Protein AF-A0A523IUF6-F1 (afdb_monomer)

pLDDT: mean 75.9, std 15.18, range [35.75, 96.19]

Structure (mmCIF, N/CA/C/O backbone):
data_AF-A0A523IUF6-F1
#
_entry.id   AF-A0A523IUF6-F1
#
loop_
_atom_site.group_PDB
_atom_site.id
_atom_site.type_symbol
_atom_site.label_atom_id
_atom_site.label_alt_id
_atom_site.label_comp_id
_atom_site.label_asym_id
_atom_site.label_entity_id
_atom_site.label_seq_id
_atom_site.pdbx_PDB_ins_code
_atom_site.Cartn_x
_atom_site.Cartn_y
_atom_site.Cartn_z
_atom_site.occupancy
_atom_site.B_iso_or_equiv
_atom_site.auth_seq_id
_atom_site.auth_comp_id
_atom_site.auth_asym_id
_atom_site.auth_atom_id
_atom_site.pdbx_PDB_model_num
ATOM 1 N N . MET A 1 1 ? -34.796 -17.213 -4.568 1.00 35.75 1 MET A N 1
ATOM 2 C CA . MET A 1 1 ? -34.343 -15.889 -4.084 1.00 35.75 1 MET A CA 1
ATOM 3 C C . MET A 1 1 ? -33.057 -16.083 -3.294 1.00 35.75 1 MET A C 1
ATOM 5 O O . MET A 1 1 ? -33.106 -16.339 -2.100 1.00 35.75 1 MET A O 1
ATOM 9 N N . THR A 1 2 ? -31.910 -16.056 -3.975 1.00 39.66 2 THR A N 1
ATOM 10 C CA . THR A 1 2 ? -30.593 -16.238 -3.347 1.00 39.66 2 THR A CA 1
ATOM 11 C C . THR A 1 2 ? -30.077 -14.874 -2.919 1.00 39.66 2 THR A C 1
ATOM 13 O O . THR A 1 2 ? -29.782 -14.022 -3.753 1.00 39.66 2 THR A O 1
ATOM 16 N N . GLN A 1 3 ? -30.032 -14.657 -1.610 1.00 41.44 3 GLN A N 1
ATOM 17 C CA . GLN A 1 3 ? -29.553 -13.434 -0.982 1.00 41.44 3 GLN A CA 1
ATOM 18 C C . GLN A 1 3 ? -28.064 -13.241 -1.329 1.00 41.44 3 GLN A C 1
ATOM 20 O O . GLN A 1 3 ? -27.200 -13.980 -0.854 1.00 41.44 3 GLN A O 1
ATOM 25 N N . LEU A 1 4 ? -27.768 -12.275 -2.202 1.00 42.66 4 LEU A N 1
ATOM 26 C CA . LEU A 1 4 ? -26.407 -11.849 -2.526 1.00 42.66 4 LEU A CA 1
ATOM 27 C C . LEU A 1 4 ? -25.763 -11.283 -1.252 1.00 42.66 4 LEU A C 1
ATOM 29 O O . LEU A 1 4 ? -26.093 -10.184 -0.812 1.00 42.66 4 LEU A O 1
ATOM 33 N N . ARG A 1 5 ? -24.870 -12.056 -0.625 1.00 48.12 5 ARG A N 1
ATOM 34 C CA . ARG A 1 5 ? -24.071 -11.586 0.516 1.00 48.12 5 ARG A CA 1
A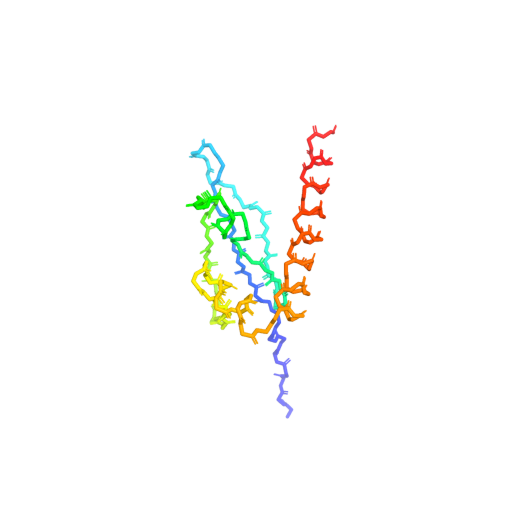TOM 35 C C . ARG A 1 5 ? -23.096 -10.497 0.037 1.00 48.12 5 ARG A C 1
ATOM 37 O O . ARG A 1 5 ? -22.482 -10.676 -1.017 1.00 48.12 5 ARG A O 1
ATOM 44 N N . PRO A 1 6 ? -22.902 -9.394 0.781 1.00 43.78 6 PRO A N 1
ATOM 45 C CA . PRO A 1 6 ? -21.984 -8.333 0.386 1.00 43.78 6 PRO A CA 1
ATOM 46 C C . PRO A 1 6 ? -20.533 -8.793 0.611 1.00 43.78 6 PRO A C 1
ATOM 48 O O . PRO A 1 6 ? -19.960 -8.628 1.683 1.00 43.78 6 PRO A O 1
ATOM 51 N N . PHE A 1 7 ? -19.928 -9.407 -0.405 1.00 46.94 7 PHE A N 1
ATOM 52 C CA . PHE A 1 7 ? -18.525 -9.839 -0.414 1.00 46.94 7 PHE A CA 1
ATOM 53 C C . PHE A 1 7 ? -17.566 -8.674 -0.723 1.00 46.94 7 PHE A C 1
ATOM 55 O O . PHE A 1 7 ? -16.925 -8.690 -1.768 1.00 46.94 7 PHE A O 1
ATOM 62 N N . TRP A 1 8 ? -17.454 -7.647 0.133 1.00 45.06 8 TRP A N 1
ATOM 63 C CA . TRP A 1 8 ? -16.516 -6.530 -0.138 1.00 45.06 8 TRP A CA 1
ATOM 64 C C . TRP A 1 8 ? -15.772 -5.944 1.061 1.00 45.06 8 TRP A C 1
ATOM 66 O O . TRP A 1 8 ? -15.118 -4.912 0.922 1.00 45.06 8 TRP A O 1
ATOM 76 N N . ASN A 1 9 ? -15.766 -6.621 2.207 1.00 44.75 9 ASN A N 1
ATOM 77 C CA . ASN A 1 9 ? -14.988 -6.154 3.350 1.00 44.75 9 ASN A CA 1
ATOM 78 C C . ASN A 1 9 ? -13.738 -7.028 3.489 1.00 44.75 9 ASN A C 1
ATOM 80 O O . ASN A 1 9 ? -13.714 -8.015 4.223 1.00 44.75 9 ASN A O 1
ATOM 84 N N . LEU A 1 10 ? -12.689 -6.671 2.740 1.00 52.53 10 LEU A N 1
ATOM 85 C CA . LEU A 1 10 ? -11.341 -6.895 3.251 1.00 52.53 10 LEU A CA 1
ATOM 86 C C . LEU A 1 10 ? -11.279 -6.065 4.543 1.00 52.53 10 LEU A C 1
ATOM 88 O O . LEU A 1 10 ? -11.732 -4.921 4.580 1.00 52.53 10 LEU A O 1
ATOM 92 N N . VAL A 1 11 ? -10.867 -6.699 5.630 1.00 54.09 11 VAL A N 1
ATOM 93 C CA . VAL A 1 11 ? -10.590 -6.033 6.896 1.00 54.09 11 VAL A CA 1
ATOM 94 C C . VAL A 1 11 ? -9.227 -6.559 7.285 1.00 54.09 11 VAL A C 1
ATOM 96 O O . VAL A 1 11 ? -9.058 -7.722 7.644 1.00 54.09 11 VAL A O 1
ATOM 99 N N . ILE A 1 12 ? -8.227 -5.722 7.074 1.00 58.22 12 ILE A N 1
ATOM 100 C CA . ILE A 1 12 ? -6.891 -5.962 7.588 1.00 58.22 12 ILE A CA 1
ATOM 101 C C . ILE A 1 12 ? -6.746 -5.063 8.793 1.00 58.22 12 ILE A C 1
ATOM 103 O O . ILE A 1 12 ? -6.692 -3.851 8.619 1.00 58.22 12 ILE A O 1
ATOM 107 N N . THR A 1 13 ? -6.695 -5.648 9.985 1.00 54.88 13 THR A N 1
ATOM 108 C CA . THR A 1 13 ? -6.385 -4.884 11.191 1.00 54.88 13 THR A CA 1
ATOM 109 C C . THR A 1 13 ? -4.877 -4.748 11.284 1.00 54.88 13 THR A C 1
ATOM 111 O O . THR A 1 13 ? -4.144 -5.743 11.263 1.00 54.88 13 THR A O 1
ATOM 114 N N . VAL A 1 14 ? -4.430 -3.501 11.350 1.00 62.44 14 VAL A N 1
ATOM 115 C CA . VAL A 1 14 ? -3.020 -3.162 11.488 1.00 62.44 14 VAL A CA 1
ATOM 116 C C . VAL A 1 14 ? -2.692 -3.004 12.972 1.00 62.44 14 VAL A C 1
ATOM 118 O O . VAL A 1 14 ? -3.377 -2.232 13.642 1.00 62.44 14 VAL A O 1
ATOM 121 N N . TRP A 1 15 ? -1.674 -3.709 13.476 1.00 61.09 15 TRP A N 1
ATOM 122 C CA . TRP A 1 15 ? -1.315 -3.721 14.897 1.00 61.09 15 TRP A CA 1
ATOM 123 C C . TRP A 1 15 ? 0.096 -3.180 15.163 1.00 61.09 15 TRP A C 1
ATOM 125 O O . TRP A 1 15 ? 1.043 -3.461 14.436 1.00 61.09 15 TRP A O 1
ATOM 135 N N . GLN A 1 16 ? 0.199 -2.491 16.300 1.00 59.62 16 GLN A N 1
ATOM 136 C CA . GLN A 1 16 ? 1.398 -2.066 17.029 1.00 59.62 16 GLN A CA 1
ATOM 137 C C . GLN A 1 16 ? 2.032 -0.717 16.650 1.00 59.62 16 GLN A C 1
ATOM 139 O O . GLN A 1 16 ? 2.575 -0.521 15.570 1.00 59.62 16 GLN A O 1
ATOM 144 N N . VAL A 1 17 ? 2.083 0.171 17.651 1.00 57.97 17 VAL A N 1
ATOM 145 C CA . VAL A 1 17 ? 2.941 1.364 17.716 1.00 57.97 17 VAL A CA 1
ATOM 146 C C . VAL A 1 17 ? 3.578 1.385 19.118 1.00 57.97 17 VAL A C 1
ATOM 148 O O . VAL A 1 17 ? 2.875 1.246 20.117 1.00 57.97 17 VAL A O 1
ATOM 151 N N . TYR A 1 18 ? 4.912 1.481 19.213 1.00 61.97 18 TYR A N 1
ATOM 152 C CA . TYR A 1 18 ? 5.673 1.552 20.483 1.00 61.97 18 TYR A CA 1
ATOM 153 C C . TYR A 1 18 ? 5.320 0.486 21.548 1.00 61.97 18 TYR A C 1
ATOM 155 O O . TYR A 1 18 ? 5.216 0.785 22.735 1.00 61.97 18 TYR A O 1
ATOM 163 N N . GLY A 1 19 ? 5.112 -0.771 21.139 1.00 64.69 19 GLY A N 1
ATOM 164 C CA . GLY A 1 19 ? 4.847 -1.887 22.062 1.00 64.69 19 GLY A CA 1
ATOM 165 C C . GLY A 1 19 ? 3.409 -1.974 22.591 1.00 64.69 19 GLY A C 1
AT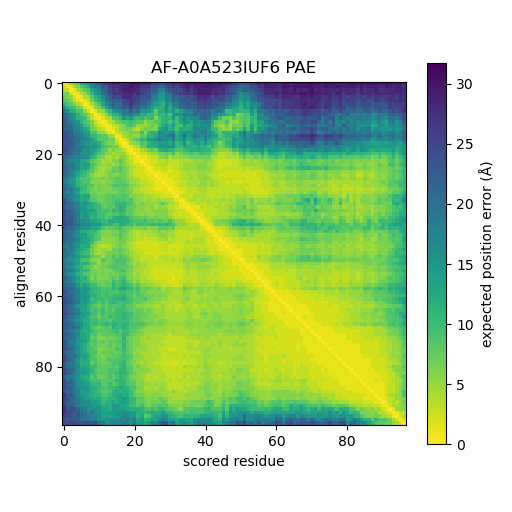OM 166 O O . GLY A 1 19 ? 3.089 -2.916 23.312 1.00 64.69 19 GLY A O 1
ATOM 167 N N . LYS A 1 20 ? 2.513 -1.054 22.204 1.00 63.66 20 LYS A N 1
ATOM 168 C CA . LYS A 1 20 ? 1.067 -1.166 22.452 1.00 63.66 20 LYS A CA 1
ATOM 169 C C . LYS A 1 20 ? 0.331 -1.612 21.195 1.00 63.66 20 LYS A C 1
ATOM 171 O O . LYS A 1 20 ? 0.565 -1.089 20.107 1.00 63.66 20 LYS A O 1
ATOM 176 N N . ARG A 1 21 ? -0.603 -2.552 21.361 1.00 69.06 21 ARG A N 1
ATOM 177 C CA . ARG A 1 21 ? -1.544 -2.968 20.314 1.00 69.06 21 ARG A CA 1
ATOM 178 C C . ARG A 1 21 ? -2.597 -1.877 20.117 1.00 69.06 21 ARG A C 1
ATOM 180 O O . ARG A 1 21 ? -3.407 -1.638 21.004 1.00 69.06 21 ARG A O 1
ATOM 187 N N . VAL A 1 22 ? -2.558 -1.231 18.958 1.00 74.50 22 VAL A N 1
ATOM 188 C CA . VAL A 1 22 ? -3.529 -0.224 18.512 1.00 74.50 22 VAL A CA 1
ATOM 189 C C . VAL A 1 22 ? -3.966 -0.608 17.105 1.00 74.50 22 VAL A C 1
ATOM 191 O O . VAL A 1 22 ? -3.104 -0.919 16.285 1.00 74.50 22 VAL A O 1
ATOM 194 N N . GLU A 1 23 ? -5.273 -0.599 16.844 1.00 75.69 23 GLU A N 1
ATOM 195 C CA . GLU A 1 23 ? -5.834 -0.756 15.499 1.00 75.69 23 GLU A CA 1
ATOM 196 C C . GLU A 1 23 ? -5.574 0.522 14.689 1.00 75.69 23 GLU A C 1
ATOM 198 O O . GLU A 1 23 ? -6.068 1.591 15.048 1.00 75.69 23 GLU A O 1
ATOM 203 N N . LEU A 1 24 ? -4.786 0.434 13.608 1.00 75.75 24 LEU A N 1
ATOM 204 C CA . LEU A 1 24 ? -4.490 1.614 12.771 1.00 75.75 24 LEU A CA 1
ATOM 205 C C . LEU A 1 24 ? -5.535 1.861 11.673 1.00 75.75 24 LEU A C 1
ATOM 207 O O . LEU A 1 24 ? -5.632 2.977 11.156 1.00 75.75 24 LEU A O 1
ATOM 211 N N . GLY A 1 25 ? -6.312 0.840 11.309 1.00 77.69 25 GLY A N 1
ATOM 212 C CA . GLY A 1 25 ? -7.358 0.940 10.296 1.00 77.69 25 GLY A CA 1
ATOM 213 C C . GLY A 1 25 ? -7.702 -0.397 9.653 1.00 77.69 25 GLY A C 1
ATOM 214 O O . GLY A 1 25 ? -7.196 -1.440 10.064 1.00 77.69 25 GLY A O 1
ATOM 215 N N . GLN A 1 26 ? -8.557 -0.325 8.630 1.00 81.19 26 GLN A N 1
ATOM 216 C CA . GLN A 1 26 ? -9.019 -1.451 7.824 1.00 81.19 26 GLN A CA 1
ATOM 217 C C . GLN A 1 26 ? -8.750 -1.167 6.347 1.00 81.19 26 GLN A C 1
ATOM 219 O O . GLN A 1 26 ? -9.031 -0.069 5.871 1.00 81.19 26 GLN A O 1
ATOM 224 N N . LEU A 1 27 ? -8.230 -2.162 5.630 1.00 81.88 27 LEU A N 1
ATOM 225 C CA . LEU A 1 27 ? -7.971 -2.077 4.191 1.00 81.88 27 LEU A CA 1
ATOM 226 C C . LEU A 1 27 ? -9.045 -2.805 3.395 1.00 81.88 27 LEU A C 1
ATOM 228 O O . LEU A 1 27 ? -9.419 -3.907 3.771 1.00 81.88 27 LEU A O 1
ATOM 232 N N . ARG A 1 28 ? -9.474 -2.238 2.270 1.00 83.00 28 ARG A N 1
ATOM 233 C CA . ARG A 1 28 ? -10.452 -2.783 1.323 1.00 83.00 28 ARG A CA 1
ATOM 234 C C . ARG A 1 28 ? -9.777 -3.305 0.054 1.00 83.00 28 ARG A C 1
ATOM 236 O O . ARG A 1 28 ? -8.595 -3.091 -0.199 1.00 83.00 28 ARG A O 1
ATOM 243 N N . ARG A 1 29 ? -10.530 -4.023 -0.785 1.00 83.00 29 ARG A N 1
ATOM 244 C CA . ARG A 1 29 ? -10.010 -4.453 -2.092 1.00 83.00 29 ARG A CA 1
ATOM 245 C C . ARG A 1 29 ? -9.618 -3.223 -2.918 1.00 83.00 29 ARG A C 1
ATOM 247 O O . ARG A 1 29 ? -10.446 -2.346 -3.129 1.00 83.00 29 ARG A O 1
ATOM 254 N N . GLY A 1 30 ? -8.402 -3.239 -3.454 1.00 84.06 30 GLY A N 1
ATOM 255 C CA . GLY A 1 30 ? -7.830 -2.120 -4.206 1.00 84.06 30 GLY A CA 1
ATOM 256 C C . GLY A 1 30 ? -6.826 -1.317 -3.387 1.00 84.06 30 GLY A C 1
ATOM 257 O O . GLY A 1 30 ? -6.016 -0.609 -3.977 1.00 84.06 30 GLY A O 1
ATOM 258 N N . ASP A 1 31 ? -6.821 -1.495 -2.066 1.00 85.31 31 ASP A N 1
ATOM 259 C CA . ASP A 1 31 ? -5.847 -0.852 -1.202 1.00 85.31 31 ASP A CA 1
ATOM 260 C C . ASP A 1 31 ? -4.481 -1.534 -1.294 1.00 85.31 31 ASP A C 1
ATOM 262 O O . ASP A 1 31 ? -4.358 -2.738 -1.550 1.00 85.31 31 ASP A O 1
ATOM 266 N N . THR A 1 32 ? -3.452 -0.738 -1.029 1.00 84.88 32 THR A N 1
ATOM 267 C CA . THR A 1 32 ? -2.065 -1.189 -0.926 1.00 84.88 32 THR A CA 1
ATOM 268 C C . THR A 1 32 ? -1.678 -1.351 0.546 1.00 84.88 32 THR A C 1
ATOM 270 O O . THR A 1 32 ? -2.259 -0.721 1.435 1.00 84.88 32 THR A O 1
ATOM 273 N N . LEU A 1 33 ? -0.711 -2.224 0.814 1.00 82.81 33 LEU A N 1
ATOM 274 C CA . LEU A 1 33 ? -0.105 -2.428 2.127 1.00 82.81 33 LEU A CA 1
ATOM 275 C C . LEU A 1 33 ? 1.414 -2.539 1.994 1.00 82.81 33 LEU A C 1
ATOM 277 O O . LEU A 1 33 ? 1.925 -2.839 0.917 1.00 82.81 33 LEU A O 1
ATOM 281 N N . GLU A 1 34 ? 2.121 -2.329 3.105 1.00 76.94 34 GLU A N 1
ATOM 282 C CA . GLU A 1 34 ? 3.580 -2.494 3.210 1.00 76.94 34 GLU A CA 1
ATOM 283 C C . GLU A 1 34 ? 4.410 -1.611 2.251 1.00 76.94 34 GLU A C 1
ATOM 285 O O . GLU A 1 34 ? 5.569 -1.922 1.975 1.00 76.94 34 GLU A O 1
ATOM 290 N N . GLU A 1 35 ? 3.893 -0.467 1.786 1.00 76.25 35 GLU A N 1
ATOM 291 C CA . GLU A 1 35 ? 4.638 0.386 0.839 1.00 76.25 35 GLU A CA 1
ATOM 292 C C . GLU A 1 35 ? 5.909 0.948 1.479 1.00 76.25 35 GLU A C 1
ATOM 294 O O . GLU A 1 35 ? 6.950 1.051 0.838 1.00 76.25 35 GLU A O 1
ATOM 299 N N . VAL A 1 36 ? 5.853 1.258 2.776 1.00 75.12 36 VAL A N 1
ATOM 300 C CA . VAL A 1 36 ? 7.026 1.711 3.533 1.00 75.12 36 VAL A CA 1
ATOM 301 C C . VAL A 1 36 ? 8.085 0.611 3.610 1.00 75.12 36 VAL A C 1
ATOM 303 O O . VAL A 1 36 ? 9.269 0.896 3.455 1.00 75.12 36 VAL A O 1
ATOM 306 N N . ALA A 1 37 ? 7.680 -0.649 3.794 1.00 75.62 37 ALA A N 1
ATOM 307 C CA . ALA A 1 37 ? 8.612 -1.772 3.844 1.00 75.62 37 ALA A CA 1
ATOM 308 C C . ALA A 1 37 ? 9.236 -2.064 2.471 1.00 75.62 37 ALA A C 1
ATOM 310 O O . ALA A 1 37 ? 10.400 -2.455 2.417 1.00 75.62 37 ALA A O 1
ATOM 311 N N . LEU A 1 38 ? 8.511 -1.814 1.373 1.00 75.50 38 LEU A N 1
ATOM 312 C CA . LEU A 1 38 ? 9.044 -1.939 0.014 1.00 75.50 38 LEU A CA 1
ATOM 313 C C . LEU A 1 38 ? 10.255 -1.019 -0.225 1.00 75.50 38 LEU A C 1
ATOM 315 O O . LEU A 1 38 ? 11.192 -1.427 -0.910 1.00 75.50 38 LEU A O 1
ATOM 319 N N . PHE A 1 39 ? 10.247 0.191 0.346 1.00 71.44 39 PHE A N 1
ATOM 320 C CA . PHE A 1 39 ? 11.310 1.184 0.141 1.00 71.44 39 PHE A CA 1
ATOM 321 C C . PHE A 1 39 ? 12.339 1.256 1.280 1.00 71.44 39 PHE A C 1
ATOM 323 O O . PHE A 1 39 ? 13.512 1.498 1.015 1.00 71.44 39 PHE A O 1
ATOM 330 N N . HIS A 1 40 ? 11.935 1.028 2.533 1.00 71.75 40 HIS A N 1
ATOM 331 C CA . HIS A 1 40 ? 12.804 1.160 3.713 1.00 71.75 40 HIS A CA 1
ATOM 332 C C . HIS A 1 40 ? 13.193 -0.177 4.362 1.00 71.75 40 HIS A C 1
ATOM 334 O O . HIS A 1 40 ? 13.896 -0.185 5.369 1.00 71.75 40 HIS A O 1
ATOM 340 N N . GLY A 1 41 ? 12.718 -1.313 3.842 1.00 71.00 41 GLY A N 1
ATOM 341 C CA . GLY A 1 41 ? 13.098 -2.649 4.318 1.00 71.00 41 GLY A CA 1
ATOM 342 C C . GLY A 1 41 ? 12.586 -3.024 5.715 1.00 71.00 41 GLY A C 1
ATOM 343 O O . GLY A 1 41 ? 12.901 -4.106 6.205 1.00 71.00 41 GLY A O 1
ATOM 344 N N . LYS A 1 42 ? 11.789 -2.167 6.368 1.00 78.31 42 LYS A N 1
ATOM 345 C CA . LYS A 1 42 ? 11.247 -2.404 7.712 1.00 78.31 42 LYS A CA 1
ATOM 346 C C . LYS A 1 42 ? 9.724 -2.303 7.719 1.00 78.31 42 LYS A C 1
ATOM 348 O O . LYS A 1 42 ? 9.159 -1.302 7.284 1.00 78.31 42 LYS A O 1
ATOM 353 N N . ARG A 1 43 ? 9.063 -3.327 8.271 1.00 77.19 43 ARG A N 1
ATOM 354 C CA . ARG A 1 43 ? 7.625 -3.290 8.565 1.00 77.19 43 ARG A CA 1
ATOM 355 C C . ARG A 1 43 ? 7.353 -2.336 9.720 1.00 77.19 43 ARG A C 1
ATOM 357 O O . ARG A 1 43 ? 8.019 -2.388 10.751 1.00 77.19 43 ARG A O 1
ATOM 364 N N . THR A 1 44 ? 6.377 -1.460 9.523 1.00 77.38 44 THR A N 1
ATOM 365 C CA . THR A 1 44 ? 5.966 -0.464 10.519 1.00 77.38 44 THR A CA 1
ATOM 366 C C . THR A 1 44 ? 4.829 -0.949 11.406 1.00 77.38 44 THR A C 1
ATOM 368 O O . THR A 1 44 ? 4.586 -0.336 12.437 1.00 77.38 44 THR A O 1
ATOM 371 N N . ALA A 1 45 ? 4.141 -2.019 11.006 1.00 80.50 45 ALA A N 1
ATOM 372 C CA . ALA A 1 45 ? 3.053 -2.628 11.750 1.00 80.50 45 ALA A CA 1
ATOM 373 C C . ALA A 1 45 ? 2.777 -4.051 11.244 1.00 80.50 45 ALA A C 1
ATOM 375 O O . ALA A 1 45 ? 3.160 -4.400 10.121 1.00 80.50 45 ALA A O 1
ATOM 376 N N . ASP A 1 46 ? 2.081 -4.837 12.058 1.00 79.88 46 ASP A N 1
ATOM 377 C CA . ASP A 1 46 ? 1.587 -6.160 11.683 1.00 79.88 46 ASP A CA 1
ATOM 378 C C . ASP A 1 46 ? 0.249 -6.054 10.956 1.00 79.88 46 ASP A C 1
ATOM 380 O O . ASP A 1 46 ? -0.572 -5.197 11.269 1.00 79.88 46 ASP A O 1
ATOM 384 N N . VAL A 1 47 ? 0.013 -6.946 9.999 1.00 82.19 47 VAL A N 1
ATOM 385 C CA . VAL A 1 47 ? -1.168 -6.966 9.130 1.00 82.19 47 VAL A CA 1
ATOM 386 C C . VAL A 1 47 ? -1.784 -8.355 9.202 1.00 82.19 47 VAL A C 1
ATOM 388 O O . VAL A 1 47 ? -1.151 -9.339 8.826 1.00 82.19 47 VAL A O 1
ATOM 391 N N . HIS A 1 48 ? -3.032 -8.440 9.665 1.00 83.19 48 HIS A N 1
ATOM 392 C CA . HIS A 1 48 ? -3.755 -9.708 9.769 1.00 83.19 48 HIS A CA 1
ATOM 393 C C . HIS A 1 48 ? -4.942 -9.736 8.813 1.00 83.19 48 HIS A C 1
ATOM 395 O O . HIS A 1 48 ? -5.800 -8.859 8.860 1.00 83.19 48 HIS A O 1
ATOM 401 N N . ALA A 1 49 ? -5.015 -10.766 7.970 1.00 84.62 49 ALA A N 1
ATOM 402 C CA . ALA A 1 49 ? -6.203 -11.036 7.172 1.00 84.62 49 ALA A CA 1
ATOM 403 C C . ALA A 1 49 ? -7.277 -11.682 8.058 1.00 84.62 49 ALA A C 1
ATOM 405 O O . ALA A 1 49 ? -7.059 -12.767 8.594 1.00 84.62 49 ALA A O 1
ATOM 406 N N . VAL A 1 50 ? -8.435 -11.032 8.210 1.00 85.31 50 VAL A N 1
ATOM 407 C CA . VAL A 1 50 ? -9.563 -11.592 8.986 1.00 85.31 50 VAL A CA 1
ATOM 408 C C . VAL A 1 50 ? -10.556 -12.376 8.117 1.00 85.31 50 VAL A C 1
ATOM 410 O O . VAL A 1 50 ? -11.493 -12.986 8.624 1.00 85.31 50 VAL A O 1
ATOM 413 N N . THR A 1 51 ? -10.359 -12.359 6.797 1.00 81.50 51 THR A N 1
ATOM 414 C CA . THR A 1 51 ? -11.131 -13.112 5.799 1.00 81.50 51 THR A CA 1
ATOM 415 C C . THR A 1 51 ? -10.186 -13.788 4.802 1.00 81.50 51 THR A C 1
ATOM 417 O O . THR A 1 51 ? -8.973 -13.587 4.852 1.00 81.50 51 THR A O 1
ATOM 420 N N . ASN A 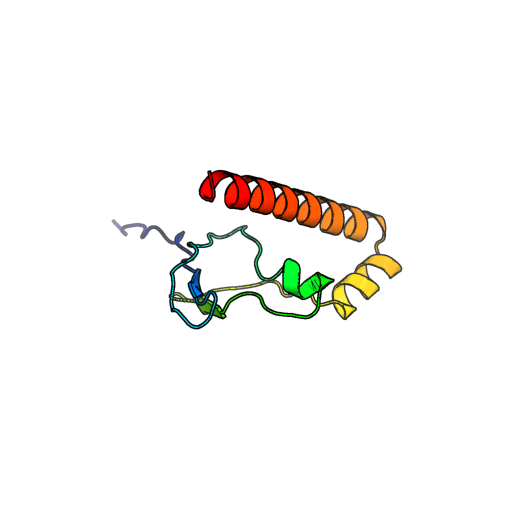1 52 ? -10.718 -14.597 3.881 1.00 84.69 52 ASN A N 1
ATOM 421 C CA . ASN A 1 52 ? -9.926 -15.119 2.766 1.00 84.69 52 ASN A CA 1
ATOM 422 C C . ASN A 1 52 ? -9.562 -13.980 1.806 1.00 84.69 52 ASN A C 1
ATOM 424 O O . ASN A 1 52 ? -10.445 -13.321 1.254 1.00 84.69 52 ASN A O 1
ATOM 428 N N . VAL A 1 53 ? -8.263 -13.777 1.578 1.00 84.06 53 VAL A N 1
ATOM 429 C CA . VAL A 1 53 ? -7.740 -12.666 0.771 1.00 84.06 53 VAL A CA 1
ATOM 430 C C . VAL A 1 53 ? -6.870 -13.166 -0.371 1.00 84.06 53 VAL A C 1
ATOM 432 O O . VAL A 1 53 ? -6.201 -14.192 -0.269 1.00 84.06 53 VAL A O 1
ATOM 435 N N . ARG A 1 54 ? -6.842 -12.400 -1.462 1.00 87.94 54 ARG A N 1
ATOM 436 C CA . ARG A 1 54 ? -5.897 -12.585 -2.564 1.00 87.94 54 ARG A CA 1
ATOM 437 C C . ARG A 1 54 ? -5.112 -11.297 -2.746 1.00 87.94 54 ARG A C 1
ATOM 439 O O . ARG A 1 54 ? -5.701 -10.257 -3.029 1.00 87.94 54 ARG A O 1
ATOM 446 N N . LEU A 1 55 ? -3.796 -11.392 -2.601 1.00 87.31 55 LEU A N 1
ATOM 447 C CA . LEU A 1 55 ? -2.879 -10.259 -2.678 1.00 87.31 55 LEU A CA 1
ATOM 448 C C . LEU A 1 55 ? -1.953 -10.395 -3.888 1.00 87.31 55 LEU A C 1
ATOM 450 O O . LEU A 1 55 ? -1.606 -11.502 -4.302 1.00 87.31 55 LEU A O 1
ATOM 454 N N . LEU A 1 56 ? -1.548 -9.253 -4.440 1.00 88.19 56 LEU A N 1
ATOM 455 C CA . LEU A 1 56 ? -0.444 -9.169 -5.388 1.00 88.19 56 LEU A CA 1
ATOM 456 C C . LEU A 1 56 ? 0.801 -8.725 -4.622 1.00 88.19 56 LEU A C 1
ATOM 458 O O . LEU A 1 56 ? 0.839 -7.614 -4.104 1.00 88.19 56 LEU A O 1
ATOM 462 N N . GLN A 1 57 ? 1.821 -9.578 -4.566 1.00 86.06 57 GLN A N 1
ATOM 463 C CA . GLN A 1 57 ? 3.081 -9.230 -3.919 1.00 86.06 57 GLN A CA 1
ATOM 464 C C . GLN A 1 57 ? 4.042 -8.590 -4.927 1.00 86.06 57 GLN A C 1
ATOM 466 O O . GLN A 1 57 ? 4.482 -9.231 -5.884 1.00 86.06 57 GLN A O 1
ATOM 471 N N . LEU A 1 58 ? 4.409 -7.334 -4.678 1.00 83.81 58 LEU A N 1
ATOM 472 C CA . LEU A 1 58 ? 5.475 -6.643 -5.395 1.00 83.81 58 LEU A CA 1
ATOM 473 C C . LEU A 1 58 ? 6.657 -6.442 -4.442 1.00 83.81 58 LEU A C 1
ATOM 475 O O . LEU A 1 58 ? 6.673 -5.499 -3.667 1.00 83.81 58 LEU A O 1
ATOM 479 N N . GLY A 1 59 ? 7.632 -7.352 -4.479 1.00 82.25 59 GLY A N 1
ATOM 480 C CA . GLY A 1 59 ? 8.897 -7.185 -3.756 1.00 82.25 59 GLY A CA 1
ATOM 481 C C . GLY A 1 59 ? 9.930 -6.393 -4.562 1.00 82.25 59 GLY A C 1
ATOM 482 O O . GLY A 1 59 ? 9.769 -6.207 -5.772 1.00 82.25 59 GLY A O 1
ATOM 483 N N . SER A 1 60 ? 11.035 -6.006 -3.921 1.00 80.62 60 SER A N 1
ATOM 484 C CA . SER A 1 60 ? 12.116 -5.217 -4.534 1.00 80.62 60 SER A CA 1
ATOM 485 C C . SER A 1 60 ? 12.652 -5.850 -5.825 1.00 80.62 60 SER A C 1
ATOM 487 O O . SER A 1 60 ? 12.752 -5.178 -6.845 1.00 80.62 60 SER A O 1
ATOM 489 N N . ALA A 1 61 ? 12.870 -7.170 -5.841 1.00 86.00 61 ALA A N 1
ATOM 490 C CA . ALA A 1 61 ? 13.318 -7.881 -7.043 1.00 86.00 61 ALA A CA 1
ATOM 491 C C . ALA A 1 61 ? 12.285 -7.837 -8.188 1.00 86.00 61 ALA A C 1
ATOM 493 O O . ALA A 1 61 ? 12.644 -7.787 -9.364 1.00 86.00 61 ALA A O 1
ATOM 494 N N . SER A 1 62 ? 10.986 -7.870 -7.871 1.00 86.81 62 SER A N 1
ATOM 495 C CA . SER A 1 62 ? 9.922 -7.759 -8.877 1.00 86.81 62 SER A CA 1
ATOM 496 C C . SER A 1 62 ? 9.826 -6.341 -9.435 1.00 86.81 62 SER A C 1
ATOM 498 O O . SER A 1 62 ? 9.618 -6.183 -10.636 1.00 86.81 62 SER A O 1
ATOM 500 N N . HIS A 1 63 ? 10.027 -5.327 -8.591 1.00 84.31 63 HIS A N 1
ATO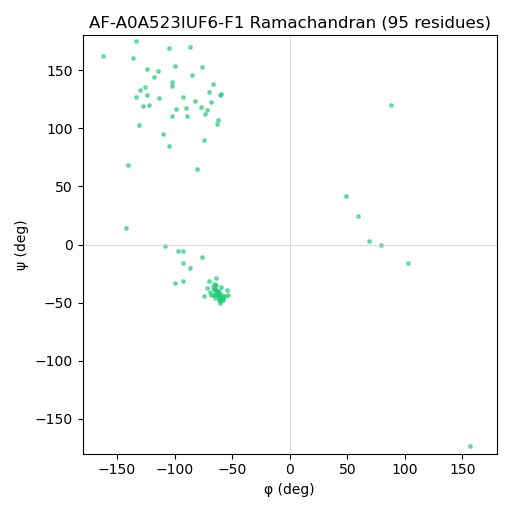M 501 C CA . HIS A 1 63 ? 10.087 -3.927 -9.007 1.00 84.31 63 HIS A CA 1
ATOM 502 C C . HIS A 1 63 ? 11.307 -3.643 -9.892 1.00 84.31 63 HIS A C 1
ATOM 504 O O . HIS A 1 63 ? 11.157 -3.065 -10.965 1.00 84.31 63 HIS A O 1
ATOM 510 N N . GLU A 1 64 ? 12.483 -4.162 -9.535 1.00 86.75 64 GLU A N 1
ATOM 511 C CA . GLU A 1 64 ? 13.700 -4.048 -10.348 1.00 86.75 64 GLU A CA 1
ATOM 512 C C . GLU A 1 64 ? 13.526 -4.697 -11.732 1.00 86.75 64 GLU A C 1
ATOM 514 O O . GLU A 1 64 ? 13.832 -4.090 -12.763 1.00 86.75 64 GLU A O 1
ATOM 519 N N . ARG A 1 65 ? 12.956 -5.912 -11.786 1.00 92.00 65 ARG A N 1
ATOM 520 C CA . ARG A 1 65 ? 12.626 -6.576 -13.061 1.00 92.00 65 ARG A CA 1
ATOM 521 C C . ARG A 1 65 ? 11.614 -5.776 -13.879 1.00 92.00 65 ARG A C 1
ATOM 523 O O . ARG A 1 65 ? 11.752 -5.702 -15.101 1.00 92.00 65 ARG A O 1
ATOM 530 N N . LEU A 1 66 ? 10.613 -5.183 -13.226 1.00 90.69 66 LEU A N 1
ATOM 531 C CA . LEU A 1 66 ? 9.622 -4.334 -13.882 1.00 90.69 66 LEU A CA 1
ATOM 532 C C . LEU A 1 66 ? 10.282 -3.088 -14.483 1.00 90.69 66 LEU A C 1
ATOM 534 O O . LEU A 1 66 ? 9.995 -2.753 -15.628 1.00 90.69 66 LEU A O 1
ATOM 538 N N . GLY A 1 67 ? 11.203 -2.455 -13.754 1.00 91.50 67 GLY A N 1
ATOM 539 C CA . GLY A 1 67 ? 11.975 -1.305 -14.224 1.00 91.50 67 GLY A CA 1
ATOM 540 C C . GLY A 1 67 ? 12.825 -1.625 -15.450 1.00 91.50 67 GLY A C 1
ATOM 541 O O . GLY A 1 67 ? 12.797 -0.875 -16.421 1.00 91.50 67 GLY A O 1
ATOM 542 N N . ARG A 1 68 ? 13.517 -2.772 -15.446 1.00 93.56 68 ARG A N 1
ATOM 543 C CA . ARG A 1 68 ? 14.354 -3.204 -16.577 1.00 93.56 68 ARG A CA 1
ATOM 544 C C . ARG A 1 68 ? 13.543 -3.577 -17.816 1.00 93.56 68 ARG A C 1
ATOM 546 O O . ARG A 1 68 ? 13.929 -3.225 -18.925 1.00 93.56 68 ARG A O 1
ATOM 553 N N . ARG A 1 69 ? 12.439 -4.313 -17.645 1.00 96.19 69 ARG A N 1
ATOM 554 C CA . ARG A 1 69 ? 11.689 -4.900 -18.770 1.00 96.19 69 ARG A CA 1
ATOM 555 C C . ARG A 1 69 ? 10.551 -4.014 -19.276 1.00 96.19 69 ARG A C 1
ATOM 557 O O . ARG A 1 69 ? 10.240 -4.047 -20.461 1.00 96.19 69 ARG A O 1
ATOM 564 N N . TYR A 1 70 ? 9.936 -3.225 -18.395 1.00 96.00 70 TYR A N 1
ATOM 565 C CA . TYR A 1 70 ? 8.777 -2.383 -18.702 1.00 96.00 70 TYR A CA 1
ATOM 566 C C . TYR A 1 70 ? 8.856 -1.005 -18.008 1.00 96.00 70 TYR A C 1
ATOM 568 O O . TYR A 1 70 ? 8.021 -0.696 -17.149 1.00 96.00 70 TYR A O 1
ATOM 576 N N . PRO A 1 71 ? 9.796 -0.123 -18.406 1.00 93.62 71 PRO A N 1
ATOM 577 C CA . PRO A 1 71 ? 10.066 1.140 -17.708 1.00 93.62 71 PRO A CA 1
ATOM 578 C C . PRO A 1 71 ? 8.837 2.043 -17.518 1.00 93.62 71 PRO A C 1
ATOM 580 O O . PRO A 1 71 ? 8.637 2.624 -16.454 1.00 93.62 71 PRO A O 1
ATOM 583 N N . ARG A 1 72 ? 7.956 2.128 -18.526 1.00 95.06 72 ARG A N 1
ATOM 584 C CA . ARG A 1 72 ? 6.724 2.937 -18.449 1.00 95.06 72 ARG A CA 1
ATOM 585 C C . ARG A 1 72 ? 5.731 2.410 -17.411 1.00 95.06 72 ARG A C 1
ATOM 587 O O . ARG A 1 72 ? 5.024 3.200 -16.793 1.00 95.06 72 ARG A O 1
ATOM 594 N N . ILE A 1 73 ? 5.660 1.091 -17.229 1.00 93.00 73 ILE A N 1
ATOM 595 C CA . ILE A 1 73 ? 4.789 0.475 -16.220 1.00 93.00 73 ILE A CA 1
ATOM 596 C C . ILE A 1 73 ? 5.394 0.696 -14.835 1.00 93.00 73 ILE A C 1
ATOM 598 O O . ILE A 1 73 ? 4.679 1.119 -13.932 1.00 93.00 73 ILE A O 1
ATOM 602 N N . ALA A 1 74 ? 6.706 0.493 -14.689 1.00 91.56 74 ALA A N 1
ATOM 603 C CA . ALA A 1 74 ? 7.413 0.764 -13.441 1.00 91.56 74 ALA A CA 1
ATOM 604 C C . ALA A 1 74 ? 7.219 2.214 -12.980 1.00 91.56 74 ALA A C 1
ATOM 606 O O . ALA A 1 74 ? 6.897 2.443 -11.819 1.00 91.56 74 ALA A O 1
ATOM 607 N N . LEU A 1 75 ? 7.318 3.182 -13.899 1.00 93.94 75 LEU A N 1
ATOM 608 C CA . LEU A 1 75 ? 7.071 4.592 -13.599 1.00 93.94 75 LEU A CA 1
ATOM 609 C C . LEU A 1 75 ? 5.652 4.829 -13.067 1.00 93.94 75 LEU A C 1
ATOM 611 O O . LEU A 1 75 ? 5.486 5.506 -12.057 1.00 93.94 75 LEU A O 1
ATOM 615 N N . LYS A 1 76 ? 4.631 4.253 -13.716 1.00 94.25 76 LYS A N 1
ATOM 616 C CA . LYS A 1 76 ? 3.237 4.374 -13.260 1.00 94.25 76 LYS A CA 1
ATOM 617 C C . LYS A 1 76 ? 3.033 3.757 -11.878 1.00 94.25 76 LYS A C 1
ATOM 619 O O . LYS A 1 76 ? 2.411 4.380 -11.027 1.00 94.25 76 LYS A O 1
ATOM 624 N N . VAL A 1 77 ? 3.578 2.563 -11.646 1.00 89.69 77 VAL A N 1
ATOM 625 C CA . VAL A 1 77 ? 3.490 1.885 -10.345 1.00 89.69 77 VAL A CA 1
ATOM 626 C C . VAL A 1 77 ? 4.146 2.729 -9.257 1.00 89.69 77 VAL A C 1
ATOM 628 O O . VAL A 1 77 ? 3.510 3.007 -8.246 1.00 89.69 77 VAL A O 1
ATOM 631 N N . THR A 1 78 ? 5.376 3.196 -9.478 1.00 88.38 78 THR A N 1
ATOM 632 C CA . THR A 1 78 ? 6.086 4.035 -8.506 1.00 88.38 78 THR A CA 1
ATOM 633 C C . THR A 1 78 ? 5.339 5.342 -8.244 1.00 88.38 78 THR A C 1
ATOM 635 O O . THR A 1 78 ? 5.164 5.696 -7.085 1.00 88.38 78 THR A O 1
ATOM 638 N N . ARG A 1 79 ? 4.829 6.021 -9.284 1.00 91.38 79 ARG A N 1
ATOM 639 C CA . ARG A 1 79 ? 4.044 7.259 -9.131 1.00 91.38 79 ARG A CA 1
ATOM 640 C C . ARG A 1 79 ? 2.808 7.042 -8.256 1.00 91.38 79 ARG A C 1
ATOM 642 O O . ARG A 1 79 ? 2.592 7.810 -7.327 1.00 91.38 79 ARG A O 1
ATOM 649 N N . ASN A 1 80 ? 2.044 5.982 -8.515 1.00 90.56 80 ASN A N 1
ATOM 650 C CA . ASN A 1 80 ? 0.849 5.671 -7.729 1.00 90.56 80 ASN A CA 1
ATOM 651 C C . ASN A 1 80 ? 1.200 5.354 -6.266 1.00 90.56 80 ASN A C 1
ATOM 653 O O . ASN A 1 80 ? 0.497 5.781 -5.356 1.00 90.56 80 ASN A O 1
ATOM 657 N N . LEU A 1 81 ? 2.302 4.633 -6.023 1.00 87.50 81 LEU A N 1
ATOM 658 C CA . LEU A 1 81 ? 2.779 4.368 -4.662 1.00 87.50 81 LEU A CA 1
ATOM 659 C C . LEU A 1 81 ? 3.198 5.657 -3.944 1.00 87.50 81 LEU A C 1
ATOM 661 O O . LEU A 1 81 ? 2.908 5.810 -2.760 1.00 87.50 81 LEU A O 1
ATOM 665 N N . SER A 1 82 ? 3.844 6.592 -4.647 1.00 88.44 82 SER A N 1
ATOM 666 C CA . SER A 1 82 ? 4.202 7.901 -4.094 1.00 88.44 82 SER A CA 1
ATOM 667 C C . SER A 1 82 ? 2.972 8.728 -3.715 1.00 88.44 82 SER A C 1
ATOM 669 O O . SER A 1 82 ? 2.973 9.327 -2.644 1.00 88.44 82 SER A O 1
ATOM 671 N N . GLU A 1 83 ? 1.920 8.731 -4.542 1.00 89.44 83 GLU A N 1
ATOM 672 C CA . GLU A 1 83 ? 0.651 9.413 -4.230 1.00 89.44 83 GLU A CA 1
ATOM 673 C C . GLU A 1 83 ? -0.005 8.823 -2.974 1.00 89.44 83 GLU A C 1
ATOM 675 O O . GLU A 1 83 ? -0.303 9.554 -2.034 1.00 89.44 83 GLU A O 1
ATOM 680 N N . ILE A 1 84 ? -0.107 7.492 -2.889 1.00 86.38 84 ILE A N 1
ATOM 681 C CA . ILE A 1 84 ? -0.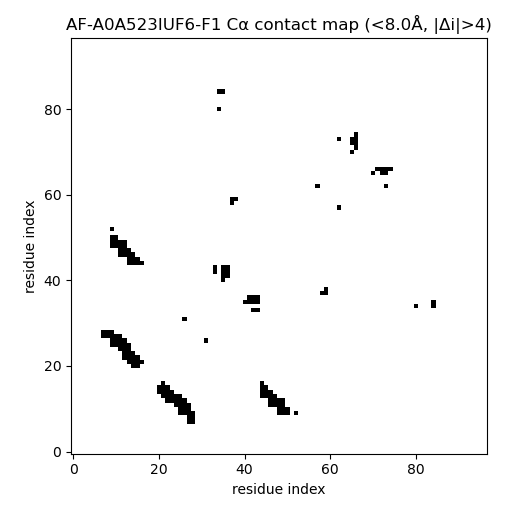661 6.804 -1.710 1.00 86.38 84 ILE A CA 1
ATOM 682 C C . ILE A 1 84 ? 0.132 7.136 -0.438 1.00 86.38 84 ILE A C 1
ATOM 684 O O . ILE A 1 84 ? -0.453 7.370 0.622 1.00 86.38 84 ILE A O 1
ATOM 688 N N . LEU A 1 85 ? 1.467 7.145 -0.514 1.00 83.69 85 LEU A N 1
ATOM 689 C CA . LEU A 1 85 ? 2.321 7.487 0.625 1.00 83.69 85 LEU A CA 1
ATOM 690 C C . LEU A 1 85 ? 2.144 8.949 1.059 1.00 83.69 85 LEU A C 1
ATOM 692 O O . LEU A 1 85 ? 2.113 9.217 2.262 1.00 83.69 85 LEU A O 1
ATOM 696 N N . ALA A 1 86 ? 1.997 9.875 0.109 1.00 85.38 86 ALA A N 1
ATOM 697 C CA . ALA A 1 86 ? 1.757 11.288 0.394 1.00 85.38 86 ALA A CA 1
ATOM 698 C C . ALA A 1 86 ? 0.403 11.503 1.091 1.00 85.38 86 ALA A C 1
ATOM 700 O O . ALA A 1 86 ? 0.349 12.172 2.126 1.00 85.38 86 ALA A O 1
ATOM 701 N N . ASP A 1 87 ? -0.660 10.867 0.593 1.00 85.44 87 ASP A N 1
ATOM 702 C CA . ASP A 1 87 ? -2.004 10.947 1.179 1.00 85.44 87 ASP A CA 1
ATOM 703 C C . ASP A 1 87 ? -2.032 10.401 2.612 1.00 85.44 87 ASP A C 1
ATOM 705 O O . ASP A 1 87 ? -2.639 10.988 3.518 1.00 85.44 87 ASP A O 1
ATOM 709 N N . ARG A 1 88 ? -1.330 9.287 2.851 1.00 79.69 88 ARG A N 1
ATOM 710 C CA . ARG A 1 88 ? -1.200 8.696 4.189 1.00 79.69 88 ARG A CA 1
ATOM 711 C C . ARG A 1 88 ? -0.418 9.5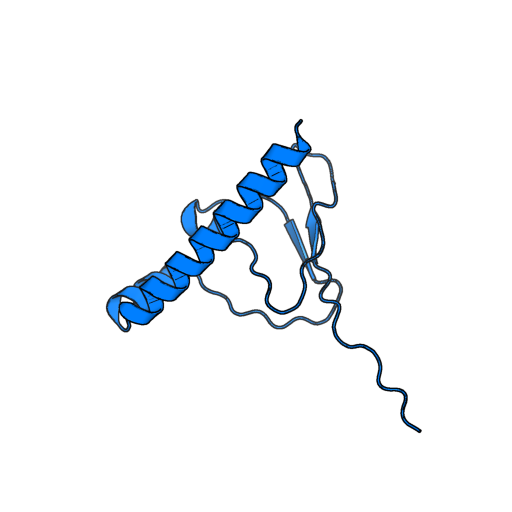91 5.135 1.00 79.69 88 ARG A C 1
ATOM 713 O O . ARG A 1 88 ? -0.852 9.767 6.270 1.00 79.69 88 ARG A O 1
ATOM 720 N N . LEU A 1 89 ? 0.689 10.179 4.680 1.00 80.44 89 LEU A N 1
ATOM 721 C CA . LEU A 1 89 ? 1.472 11.111 5.488 1.00 80.44 89 LEU A CA 1
ATOM 722 C C . LEU A 1 89 ? 0.625 12.322 5.896 1.00 80.44 89 LEU A C 1
ATOM 724 O O . LEU A 1 89 ? 0.553 12.634 7.082 1.00 80.44 89 LEU A O 1
ATOM 728 N N . ALA A 1 90 ? -0.081 12.940 4.944 1.00 81.50 90 ALA A N 1
ATOM 729 C CA . ALA A 1 90 ? -0.971 14.068 5.211 1.00 81.50 90 A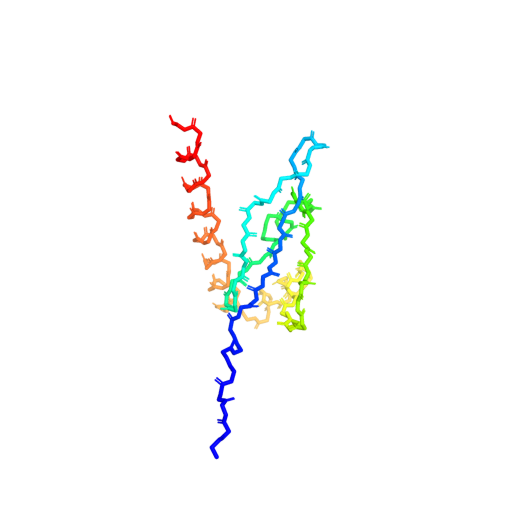LA A CA 1
ATOM 730 C C . ALA A 1 90 ? -2.065 13.709 6.234 1.00 81.50 90 ALA A C 1
ATOM 732 O O . ALA A 1 90 ? -2.285 14.447 7.198 1.00 81.50 90 ALA A O 1
ATOM 733 N N . SER A 1 91 ? -2.692 12.540 6.075 1.00 76.50 91 SER A N 1
ATOM 734 C CA . SER A 1 91 ? -3.733 12.042 6.985 1.00 76.50 91 SER A CA 1
ATOM 735 C C . SER A 1 91 ? -3.197 11.738 8.392 1.00 76.50 91 SER A C 1
ATOM 737 O O . SER A 1 91 ? -3.863 12.009 9.392 1.00 76.50 91 SER A O 1
ATOM 739 N N . SER A 1 92 ? -1.985 11.184 8.499 1.00 70.44 92 SER A N 1
ATOM 740 C CA . SER A 1 92 ? -1.330 10.911 9.782 1.00 70.44 92 SER A CA 1
ATOM 741 C C . SER A 1 92 ? -0.915 12.193 10.504 1.00 70.44 92 SER A C 1
ATOM 743 O O . SER A 1 92 ? -1.116 12.287 11.712 1.00 70.44 92 SER A O 1
ATOM 745 N N . THR A 1 93 ? -0.387 13.194 9.793 1.00 67.69 93 THR A N 1
ATOM 746 C CA . THR A 1 93 ? -0.014 14.490 10.383 1.00 67.69 93 THR A CA 1
ATOM 747 C C . THR A 1 93 ? -1.237 15.265 10.875 1.00 67.69 93 THR A C 1
ATOM 749 O O . THR A 1 93 ? -1.177 15.880 11.937 1.00 67.69 93 THR A O 1
ATOM 752 N N . GLN A 1 94 ? -2.370 15.194 10.168 1.00 66.75 94 GLN A N 1
ATOM 753 C CA . GLN A 1 94 ? -3.624 15.819 10.607 1.00 66.75 94 GLN A CA 1
ATOM 754 C C . GLN A 1 94 ? -4.178 15.229 11.912 1.00 66.75 94 GLN A C 1
ATOM 756 O O . GLN A 1 94 ? -4.819 15.949 12.665 1.00 66.75 94 GLN A O 1
ATOM 761 N N . ARG A 1 95 ? -3.911 13.952 12.213 1.00 58.41 95 ARG A N 1
ATOM 762 C CA . ARG A 1 95 ? -4.349 13.295 13.461 1.00 58.41 95 ARG A CA 1
ATOM 763 C C . ARG A 1 95 ? -3.539 13.685 14.704 1.00 58.41 95 ARG A C 1
ATOM 765 O O . ARG A 1 95 ? -3.926 13.303 15.801 1.00 58.41 95 ARG A O 1
ATOM 772 N N . ILE A 1 96 ? -2.412 14.380 14.538 1.00 58.47 96 ILE A N 1
ATOM 773 C CA . ILE A 1 96 ? -1.521 14.799 15.637 1.00 58.47 96 ILE A CA 1
ATOM 774 C C . ILE A 1 96 ? -1.811 16.252 16.072 1.00 58.47 96 ILE A C 1
ATOM 776 O O . ILE A 1 96 ? -1.242 16.725 17.054 1.00 58.47 96 ILE A O 1
ATOM 780 N N . ARG A 1 97 ? -2.698 16.961 15.365 1.00 43.91 97 ARG A N 1
ATOM 781 C CA . ARG A 1 97 ? -3.074 18.350 15.649 1.00 43.91 97 ARG A CA 1
ATOM 782 C C . ARG A 1 97 ? -4.390 18.427 16.412 1.00 43.91 97 ARG A C 1
ATOM 784 O O . ARG A 1 97 ? -4.478 19.324 17.275 1.00 43.91 97 ARG A O 1
#

Secondary structure (DSSP, 8-state):
-----------EEEEEETTEEEE-----TT----HHHHHHS--SSEEEESS--------HHHHHHHHHH-HHHHHHHHHHHHHHHHHHHHHHHHTT-

Foldseek 3Di:
DDPDDPPWFFFKFWFDDPPHGDGPGGDTPVDDPCLVCQPPVDDPTDTDGPDDDDDDDDHVVNLVVCCVPPVPVSVVVVVVSVVVVVVVVVVVVVVVD

Sequence (97 aa):
MTQLRPFWNLVITVWQVYGKRVELGQLRRGDTLEEVALFHGKRTADVHAVTNVRLLQLGSASHERLGRRYPRIALKVTRNLSEILADRLASSTQRIR

Mean predicted aligned error: 9.03 Å

Nearest PDB structures (foldseek):
  8evb-assembly1_D  TM=6.433E-01  e=2.031E+00  Homo sapiens
  8xt3-assembly1_Lp  TM=2.205E-01  e=9.243E+00  Homo sapiens
  4v7e-assembly1_CB  TM=1.880E-01  e=6.649E+00  Triticum aestivum

Solvent-accessible surface area (backbone atoms only — not comparable to full-atom values): 6146 Å² total; per-residue (Å²): 137,81,81,81,70,86,88,66,74,49,43,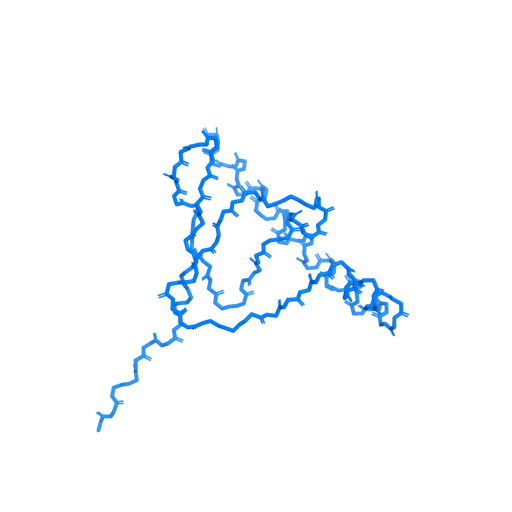30,49,28,38,40,58,96,93,41,85,46,80,76,50,70,42,45,85,89,62,86,77,65,64,62,26,60,76,68,77,46,80,79,55,48,78,43,77,79,58,96,80,88,82,86,87,77,50,61,70,53,49,53,51,33,41,74,77,37,49,72,57,34,51,52,54,53,50,53,52,50,53,55,52,52,56,50,50,54,55,55,57,61,74,76,110

Radius of gyration: 16.17 Å; Cα contacts (8 Å, |Δi|>4): 83; chains: 1; bounding box: 49×35×41 Å

=== Feature glossary ===
Feature key, reading from the visual/contextual features back to the raw sequence:

Rendered structure images. Structure images are PyMOL renders from six orthogonal camera directions. Cartoon representation draws helices as coils and strands as arrows; sticks shows the backbone as bonds; surface shows the solvent-excluded envelope. Rainbow coloring maps sequence position to hue (blue→red, N→C); chain coloring assigns a distinct color per polypeptide.

Contact-map, Ramachandran, and PAE plots. Three diagnostic plots accompany the record. The Cα contact map visualizes the tertiary structure as a 2D adjacency matrix (8 Å cutoff, sequence-local contacts suppressed). The Ramachandran plot shows the distribution of backbone (φ, ψ) torsions, with points in the α and β basins reflecting secondary structure content. The PAE plot shows AlphaFold's inter-residue confidence as a color matrix.

InterPro / GO / CATH / organism. The annotation block draws on four external resources. InterPro: which protein families and domains the sequence belongs to. GO: standardized terms for what the protein does, what process it participates in, and where in the cell it acts. CATH: which structural fold it has in the CATH hierarchy. Organism: the species of origin.

Nearest PDB structures. Structural nearest neighbors (via Foldseek easy-search vs the PDB). Reported per hit: target PDB id, E-value, and alignment TM-score. A TM-score above ~0.5 is the conventional threshold for 'same fold'.

Predicted aligned error. Predicted aligned error is AlphaFold's pairwise confidence. Unlike pLDDT (per-residue), PAE is per-residue-pair and captures whether two parts of the structure are correctly placed relative to each other. Units are ångströms of expected positional error.

Solvent-accessible surface area. SASA measures how much of the protein is reachable by solvent. It is computed by rolling a water-sized probe over the atomic surface and summing the exposed area (Å²). Per-residue SASA distinguishes core (buried, low SASA) from surface (exposed, high SASA) residues; total SASA is a whole-molecule size measure.

B-factor. Crystallographic B-factors measure how much each atom's electron density is smeared out, in Å². They rise in mobile loops and surface residues and fall in the buried interior. In AlphaFold models this column is repurposed to hold pLDDT instead.

pLDDT. For AlphaFold models, the B-factor field carries pLDDT — the model's own estimate of local accuracy on a 0–100 scale. Regions with pLDDT<50 should be treated as essentially unmodeled; they often correspond to intrinsically disordered segments.

Backbone torsions (φ/ψ). φ (phi) and ψ (psi) are the two rotatable backbone dihedrals per residue: φ is the C(i-1)–N–Cα–C torsion, ψ is the N–Cα–C–N(i+1) torsion, both in degrees on (−180°, 180°]. α-helical residues cluster near (−60°, −45°); β-strand residues near (−120°, +130°). A Ramachandran plot is simply a scatter of (φ, ψ) for every residue.

Radius of gyration, Cα contacts, bounding box. Radius of gyration (Rg) is the root-mean-square distance of Cα atoms from their centroid — a single number for overall size and compactness. A globular domain of N residues has Rg ≈ 2.2·N^0.38 Å; an extended or disordered chain has a much larger Rg. The Cα contact count is the number of residue pairs whose Cα atoms are within 8 Å and are more than four positions apart in sequence — a standard proxy for tertiary packing density. The bounding box is the smallest axis-aligned box enclosing all Cα atoms.

Secondary structure (3-state, P-SEA). Three-state secondary structure (P-SEA) collapses the eight DSSP classes into helix (a), strand (b), and coil (c). P-SEA assigns these from Cα geometry alone — distances and angles — without requiring backbone oxygens, so it works on any Cα trace.

Secondary structure (8-state, DSSP). Secondary structure is the local, repeating backbone conformation. DSSP classifies it into eight states by reading the hydrogen-bond network: three helix types (H, G, I), two β types (E, B), two non-regular types (T, S), and unstructured coil (-).

Foldseek 3Di. The Foldseek 3Di string encodes local tertiary geometry as a 20-letter alphabet — one character per residue — derived from the relative positions of nearby Cα atoms. Unlike the amino-acid sequence, 3Di is a direct function of the 3D structure, so two proteins with the same fold have similar 3Di strings even at low sequence identity.

mmCIF coordinates. Structure coordinates are given as an mmCIF _atom_site loop: one row per atom with e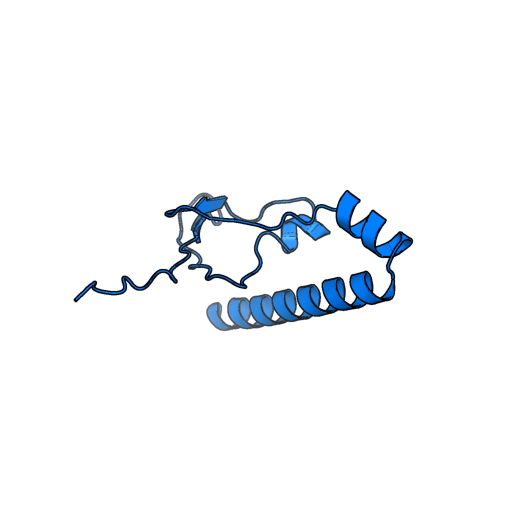lement, residue name, chain id, sequence number, and x/y/z position in Å. Only the four main-chain atoms per residue are included here; side chains are omitted to keep the record compact.

Sequence. This is the polypeptide sequence — one letter per residue, N-terminus first. Length ranges from a few dozen residues for small domains to over a thousand for large multi-domain proteins.